Protein AF-A0A401TU18-F1 (afdb_monomer)

Radius of gyration: 12.23 Å; Cα contacts (8 Å, |Δi|>4): 82; chains: 1; bounding box: 28×20×35 Å

Solvent-accessible surface area (backbone atoms only — not comparable to full-atom values): 3696 Å² total; per-residue (Å²): 132,84,81,74,58,48,50,46,29,36,36,41,74,98,42,79,44,77,53,90,65,93,70,96,50,60,73,86,54,24,58,28,60,45,37,35,31,41,78,86,78,63,52,73,34,76,43,67,70,60,43,54,52,49,58,63,64,68,76,111

Mean predicted aligned error: 5.13 Å

pLDDT: mean 86.8, std 14.21, range [43.12, 97.81]

Sequence (60 aa):
ITKVKYVDKIQIGNYEIDAWYFSPFPEDYGKQPKLWVCEYCLKYMKFERTYRFHLVSWQR

Nearest PDB structures (foldseek):
  6ba2-assembly1_A  TM=9.932E-01  e=4.205E-08  Homo sapiens
  6pdg-assembly1_A  TM=9.755E-01  e=3.215E-08  Homo sapiens
  5wci-assembly1_A  TM=9.137E-01  e=1.756E-08  Homo sapiens
  6oip-assembly1_A  TM=9.607E-01  e=4.498E-08  Homo sapiens
  5j8c-assembly1_A  TM=9.679E-01  e=5.502E-08  Homo sapiens

Organism: Chiloscyllium punctatum (NCBI:txid137246)

Foldseek 3Di:
DPCQQFQQWEDEDPDIDGDPDGDPDPPVRRSQPYWYAYNPPRDIDRDPVVNVVVVVVVVD

InterPro domains:
  IPR002717 Histone acetyltransferase domain, MYST-type [PS51726] (2-60)
  IPR016181 Acyl-CoA N-acyltransferase [SSF55729] (3-56)
  IPR040706 MYST, zinc finger domain [PF17772] (4-55)
  IPR050603 MYST family histone acetyltransferases [PTHR10615] (2-55)

Structure (mmCIF, N/CA/C/O backbone):
data_AF-A0A401TU18-F1
#
_entry.id   AF-A0A401TU18-F1
#
loop_
_atom_site.group_PDB
_atom_site.id
_atom_site.type_symbol
_atom_site.label_atom_id
_atom_site.label_alt_id
_atom_site.label_comp_id
_atom_site.label_asym_id
_atom_site.label_entity_id
_atom_site.label_seq_id
_atom_site.pdbx_PDB_ins_code
_atom_site.Cartn_x
_atom_site.Cartn_y
_atom_site.Cartn_z
_atom_site.occupancy
_atom_site.B_iso_or_equiv
_atom_site.auth_seq_id
_atom_site.auth_comp_id
_atom_site.auth_asym_id
_atom_site.auth_atom_id
_atom_site.pdbx_PDB_model_num
ATOM 1 N N . ILE A 1 1 ? -13.622 6.945 21.504 1.00 43.12 1 ILE A N 1
ATOM 2 C CA . ILE A 1 1 ? -13.250 6.005 20.418 1.00 43.12 1 ILE A CA 1
ATOM 3 C C . ILE A 1 1 ? -12.459 6.794 19.386 1.00 43.12 1 ILE A C 1
ATOM 5 O O . ILE A 1 1 ? -13.045 7.470 18.547 1.00 43.12 1 ILE A O 1
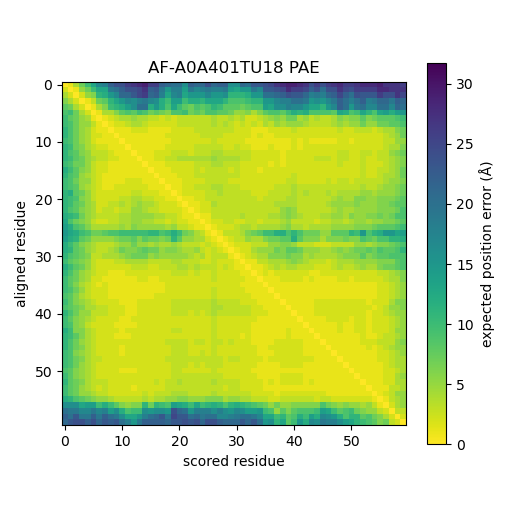ATOM 9 N N . THR A 1 2 ? -11.135 6.822 19.513 1.00 43.53 2 THR A N 1
ATOM 10 C CA . THR A 1 2 ? -10.258 7.426 18.507 1.00 43.53 2 THR A CA 1
ATOM 11 C C . THR A 1 2 ? -10.310 6.529 17.274 1.00 43.53 2 THR A C 1
ATOM 13 O O . THR A 1 2 ? -9.781 5.424 17.285 1.00 43.53 2 THR A O 1
ATOM 16 N N . LYS A 1 3 ? -11.030 6.961 16.231 1.00 49.47 3 LYS A N 1
ATOM 17 C CA . LYS A 1 3 ? -11.061 6.286 14.926 1.00 49.47 3 LYS A CA 1
ATOM 18 C C . LYS A 1 3 ? -9.675 6.405 14.290 1.00 49.47 3 LYS A C 1
ATOM 20 O O . LYS A 1 3 ? -9.447 7.277 13.455 1.00 49.47 3 LYS A O 1
ATOM 25 N N . VAL A 1 4 ? -8.730 5.581 14.726 1.00 59.69 4 VAL A N 1
ATOM 26 C CA . VAL A 1 4 ? -7.509 5.343 13.964 1.00 59.69 4 VAL A CA 1
ATOM 27 C C . VAL A 1 4 ? -7.983 4.705 12.661 1.00 59.69 4 VAL A C 1
ATOM 29 O O . VAL A 1 4 ? -8.613 3.652 12.682 1.00 59.69 4 VAL A O 1
ATOM 32 N N . LYS A 1 5 ? -7.815 5.413 11.541 1.00 61.66 5 LYS A N 1
ATOM 33 C CA . LYS A 1 5 ? -8.103 4.860 10.216 1.00 61.66 5 LYS A CA 1
ATOM 34 C C . LYS A 1 5 ? -7.033 3.816 9.942 1.00 61.66 5 LYS A C 1
ATOM 36 O O . LYS A 1 5 ? -5.858 4.173 9.876 1.00 61.66 5 LYS A O 1
ATOM 41 N N . TYR A 1 6 ? -7.448 2.560 9.894 1.00 77.81 6 TYR A N 1
ATOM 42 C CA . TYR A 1 6 ? -6.581 1.431 9.607 1.00 77.81 6 TYR A CA 1
ATOM 43 C C . TYR A 1 6 ? -6.572 1.154 8.099 1.00 77.81 6 TYR A C 1
ATOM 45 O O . TYR A 1 6 ? -7.267 1.821 7.331 1.00 77.81 6 TYR A O 1
ATOM 53 N N . VAL A 1 7 ? -5.763 0.188 7.671 1.00 87.12 7 VAL A N 1
ATOM 54 C CA . VAL A 1 7 ? -5.795 -0.305 6.292 1.00 87.12 7 VAL A CA 1
ATOM 55 C C . VAL A 1 7 ? -7.133 -0.989 6.053 1.00 87.12 7 VAL A C 1
ATOM 57 O O . VAL A 1 7 ? -7.350 -2.095 6.538 1.00 87.12 7 VAL A O 1
ATOM 60 N N . ASP A 1 8 ? -8.007 -0.322 5.305 1.00 90.38 8 ASP A N 1
ATOM 61 C CA . ASP A 1 8 ? -9.339 -0.833 4.985 1.00 90.38 8 ASP A CA 1
ATOM 62 C C . ASP A 1 8 ? -9.297 -1.759 3.763 1.00 90.38 8 ASP A C 1
ATOM 64 O O . ASP A 1 8 ? -10.104 -2.679 3.650 1.00 90.38 8 ASP A O 1
ATOM 68 N N . LYS A 1 9 ? -8.348 -1.529 2.842 1.00 94.75 9 LYS A N 1
ATOM 69 C CA 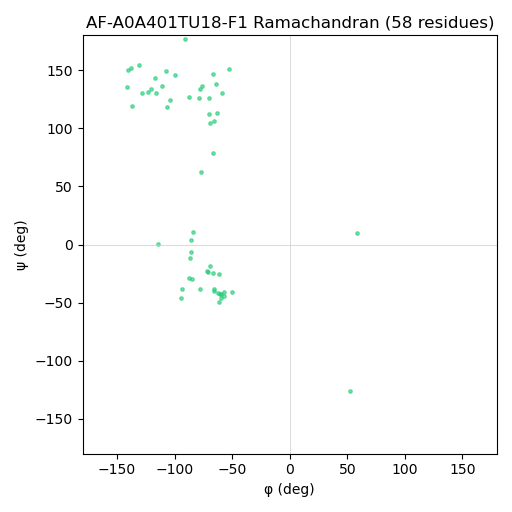. LYS A 1 9 ? -8.260 -2.246 1.565 1.00 94.75 9 LYS A CA 1
ATOM 70 C C . LYS A 1 9 ? -6.845 -2.649 1.180 1.00 94.75 9 LYS A C 1
ATOM 72 O O . LYS A 1 9 ? -5.866 -1.959 1.470 1.00 94.75 9 LYS A O 1
ATOM 77 N N . ILE A 1 10 ? -6.740 -3.730 0.421 1.00 96.00 10 ILE A N 1
ATOM 78 C CA . ILE A 1 10 ? -5.492 -4.195 -0.181 1.00 96.00 10 ILE A CA 1
ATOM 79 C C . ILE A 1 10 ? -5.705 -4.415 -1.681 1.00 96.00 10 ILE A C 1
ATOM 81 O O . ILE A 1 10 ? -6.648 -5.088 -2.079 1.00 96.00 10 ILE A O 1
ATOM 85 N N . GLN A 1 11 ? -4.818 -3.873 -2.519 1.00 97.81 11 GLN A N 1
ATOM 86 C CA . GLN A 1 11 ? -4.659 -4.326 -3.903 1.00 97.81 11 GLN A CA 1
ATOM 87 C C . GLN A 1 11 ? -3.657 -5.470 -3.936 1.00 97.81 11 GLN A C 1
ATOM 89 O O . GLN A 1 11 ? -2.524 -5.284 -3.495 1.00 97.81 11 GLN A O 1
ATOM 94 N N . ILE A 1 12 ? -4.023 -6.596 -4.535 1.00 97.31 12 ILE A N 1
ATOM 95 C CA . ILE A 1 12 ? -3.087 -7.666 -4.870 1.00 97.31 12 ILE A CA 1
ATOM 96 C C . ILE A 1 12 ? -3.388 -8.189 -6.274 1.00 97.31 12 ILE A C 1
ATOM 98 O O . ILE A 1 12 ? -4.500 -8.630 -6.566 1.00 97.31 12 ILE A O 1
ATOM 102 N N . GLY A 1 13 ? -2.406 -8.067 -7.171 1.00 95.00 13 GLY A N 1
ATOM 103 C CA . GLY A 1 13 ? -2.605 -8.328 -8.598 1.00 95.00 13 GLY A CA 1
ATOM 104 C C . GLY A 1 13 ? -3.800 -7.533 -9.141 1.00 95.00 13 GLY A C 1
ATOM 105 O O . GLY A 1 13 ? -3.905 -6.321 -8.931 1.00 95.00 13 GLY A O 1
ATOM 106 N N . ASN A 1 14 ? -4.744 -8.232 -9.772 1.00 96.38 14 ASN A N 1
ATOM 107 C CA . ASN A 1 14 ? -5.968 -7.647 -10.335 1.00 96.38 14 ASN A CA 1
ATOM 108 C C . ASN A 1 14 ? -7.129 -7.497 -9.334 1.00 96.38 14 ASN A C 1
ATOM 110 O O . ASN A 1 14 ? -8.216 -7.080 -9.731 1.00 96.38 14 ASN A O 1
ATOM 114 N N . TYR A 1 15 ? -6.926 -7.817 -8.054 1.00 97.69 15 TYR A N 1
ATOM 115 C CA . TYR A 1 15 ? -7.990 -7.835 -7.052 1.00 97.69 15 TYR A CA 1
ATOM 116 C C . TYR A 1 15 ? -7.824 -6.716 -6.021 1.00 97.69 15 TYR A C 1
ATOM 118 O O . TYR A 1 15 ? -6.730 -6.479 -5.507 1.00 97.69 15 TYR A O 1
ATOM 126 N N . GLU A 1 16 ? -8.931 -6.053 -5.691 1.00 97.56 16 GLU A N 1
ATOM 127 C CA . GLU A 1 16 ? -9.052 -5.189 -4.516 1.00 97.56 16 GLU A CA 1
ATOM 128 C C . GLU A 1 16 ? -9.858 -5.943 -3.454 1.00 97.56 16 GLU A C 1
ATOM 130 O O . GLU A 1 16 ? -10.958 -6.415 -3.733 1.00 97.56 16 GLU A O 1
ATOM 135 N N . ILE A 1 17 ? -9.290 -6.096 -2.259 1.00 96.44 17 ILE A N 1
ATOM 136 C CA . ILE A 1 17 ? -9.834 -6.919 -1.176 1.00 96.44 17 ILE A CA 1
ATOM 137 C C . ILE A 1 17 ? -10.026 -6.043 0.062 1.00 96.44 17 ILE A C 1
ATOM 139 O O . ILE A 1 17 ? -9.100 -5.337 0.469 1.00 96.44 17 ILE A O 1
ATOM 143 N N . ASP A 1 18 ? -11.208 -6.115 0.673 1.00 95.00 18 ASP A N 1
ATOM 144 C CA . ASP A 1 18 ? -11.502 -5.453 1.945 1.00 95.00 18 ASP A CA 1
ATOM 145 C C . ASP A 1 18 ? -10.873 -6.216 3.123 1.00 95.00 18 ASP A C 1
ATOM 147 O O . ASP A 1 18 ? -10.945 -7.445 3.207 1.00 95.00 18 ASP A O 1
ATOM 151 N N . ALA A 1 19 ? -10.272 -5.487 4.061 1.00 91.25 19 ALA A N 1
ATOM 152 C CA . ALA A 1 19 ? -9.703 -6.059 5.273 1.00 91.25 19 ALA A CA 1
ATOM 153 C C . ALA A 1 19 ? -10.804 -6.353 6.304 1.00 91.25 19 ALA A C 1
ATOM 155 O O . ALA A 1 19 ? -11.572 -5.474 6.687 1.00 91.25 19 ALA A O 1
ATOM 156 N N . TRP A 1 20 ? -10.868 -7.596 6.790 1.00 89.25 20 TRP A N 1
ATOM 157 C CA . TRP A 1 20 ? -11.841 -7.997 7.820 1.00 89.25 20 TRP A CA 1
ATOM 158 C C . TRP A 1 20 ? -11.335 -7.760 9.242 1.00 89.25 20 TRP A C 1
ATOM 160 O O . TRP A 1 20 ? -12.119 -7.530 10.160 1.00 89.25 20 TRP A O 1
ATOM 170 N N . TYR A 1 21 ? -10.017 -7.827 9.419 1.00 86.94 21 TYR A N 1
ATOM 171 C CA . TYR A 1 21 ? -9.353 -7.700 10.707 1.00 86.94 21 TYR A CA 1
ATOM 172 C C . TYR 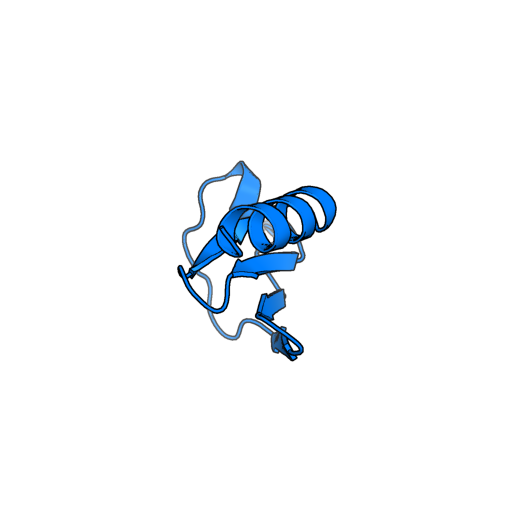A 1 21 ? -8.208 -6.702 10.621 1.00 86.94 21 TYR A C 1
ATOM 174 O O . TYR A 1 21 ? -7.601 -6.494 9.569 1.00 86.94 21 TYR A O 1
ATOM 182 N N . PHE A 1 22 ? -7.887 -6.119 11.770 1.00 84.06 22 PHE A N 1
ATOM 183 C CA . PHE A 1 22 ? -6.713 -5.279 11.917 1.00 84.06 22 PHE A CA 1
ATOM 184 C C . PHE A 1 22 ? -5.426 -6.088 11.705 1.00 84.06 22 PHE A C 1
ATOM 186 O O . PHE A 1 22 ? -5.274 -7.189 12.234 1.00 84.06 22 PHE A O 1
ATOM 193 N N . SER A 1 23 ? -4.476 -5.486 10.991 1.00 84.94 23 SER A N 1
ATOM 194 C CA . SER A 1 23 ? -3.102 -5.967 10.872 1.00 84.94 23 SER A CA 1
ATOM 195 C C . SER A 1 23 ? -2.138 -4.889 11.386 1.00 84.94 23 SER A C 1
ATOM 197 O O . SER A 1 23 ? -2.296 -3.720 11.011 1.00 84.94 2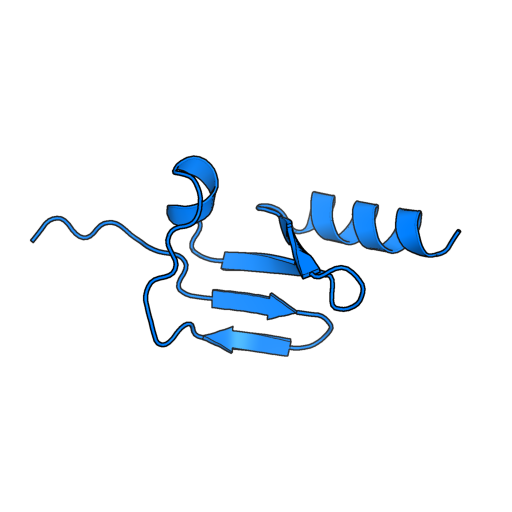3 SER A O 1
ATOM 199 N N . PRO A 1 24 ? -1.141 -5.240 12.223 1.00 87.50 24 PRO A N 1
ATOM 200 C CA . PRO A 1 24 ? -0.228 -4.293 12.861 1.00 87.50 24 PRO A CA 1
ATOM 201 C C . PRO A 1 24 ? 0.855 -3.787 11.897 1.00 87.50 24 PRO A C 1
ATOM 203 O O . PRO A 1 24 ? 2.050 -4.000 12.100 1.00 87.50 24 PRO A O 1
ATOM 206 N N . PHE A 1 25 ? 0.446 -3.108 10.825 1.00 85.88 25 PHE A N 1
ATOM 207 C CA . PHE A 1 25 ? 1.383 -2.452 9.920 1.00 85.88 25 PHE A CA 1
ATOM 208 C C . PHE A 1 25 ? 2.102 -1.286 10.623 1.00 85.88 25 PHE A C 1
ATOM 210 O O . PHE A 1 25 ? 1.481 -0.595 11.437 1.00 85.88 25 PHE A O 1
ATOM 217 N N . PRO A 1 26 ? 3.382 -1.014 10.286 1.00 88.12 26 PRO A N 1
ATOM 218 C CA . PRO A 1 26 ? 4.111 0.136 10.820 1.00 88.12 26 PRO A CA 1
ATOM 219 C C . PRO A 1 26 ? 3.335 1.440 10.620 1.00 88.12 26 PRO A C 1
ATOM 221 O O . PRO A 1 26 ? 2.595 1.568 9.642 1.00 88.12 26 PRO A O 1
ATOM 224 N N . GLU A 1 27 ? 3.525 2.415 11.513 1.00 76.56 27 GLU A N 1
ATOM 225 C CA . GLU A 1 27 ? 2.633 3.577 11.662 1.00 76.56 27 GLU A CA 1
ATOM 226 C C . GLU A 1 27 ? 2.314 4.299 10.342 1.00 76.56 27 GLU A C 1
ATOM 228 O O . GLU A 1 27 ? 1.159 4.638 10.075 1.00 76.56 27 GLU A O 1
ATOM 233 N N . ASP A 1 28 ? 3.304 4.471 9.466 1.00 82.06 28 ASP A N 1
ATOM 234 C CA . ASP A 1 28 ? 3.088 5.171 8.201 1.00 82.06 28 ASP A CA 1
ATOM 235 C C . ASP A 1 28 ? 2.266 4.382 7.162 1.00 82.06 28 ASP A C 1
ATOM 237 O O . ASP A 1 28 ? 1.741 4.966 6.209 1.00 82.06 28 ASP A O 1
ATOM 241 N N . TYR A 1 29 ? 2.225 3.053 7.283 1.00 83.88 29 TYR A N 1
ATOM 242 C CA . TYR A 1 29 ? 1.462 2.142 6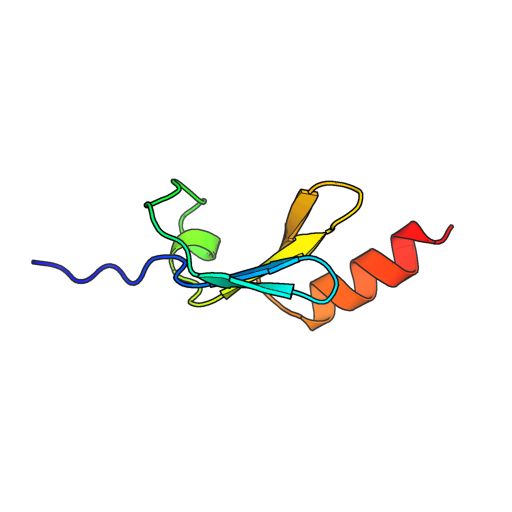.423 1.00 83.88 29 TYR A CA 1
ATOM 243 C C . TYR A 1 29 ? 0.085 1.854 7.016 1.00 83.88 29 TYR A C 1
ATOM 245 O O . TYR A 1 29 ? -0.894 1.826 6.280 1.00 83.88 29 TYR A O 1
ATOM 253 N N . GLY A 1 30 ? 0.002 1.708 8.342 1.00 79.75 30 GLY A N 1
ATOM 254 C CA . GLY A 1 30 ? -1.243 1.439 9.060 1.00 79.75 30 GLY A CA 1
ATOM 255 C C . GLY A 1 30 ? -2.296 2.538 8.907 1.00 79.75 30 GLY A C 1
ATOM 256 O O . GLY A 1 30 ? -3.478 2.243 9.000 1.00 79.75 30 GLY A O 1
ATOM 257 N N . LYS A 1 31 ? -1.876 3.782 8.630 1.00 84.00 31 LYS A N 1
ATOM 258 C CA . LYS A 1 31 ? -2.761 4.934 8.373 1.00 84.00 31 LYS A CA 1
ATOM 259 C C . LYS A 1 31 ? -3.228 5.054 6.915 1.00 84.00 31 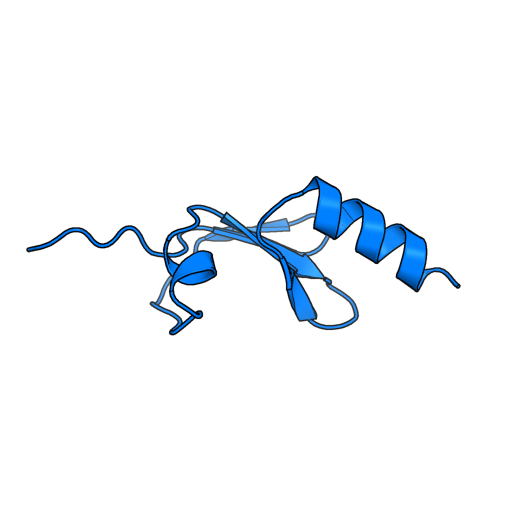LYS A C 1
ATOM 261 O O . LYS A 1 31 ? -4.005 5.957 6.602 1.00 84.00 31 LYS A O 1
ATOM 266 N N . GLN A 1 32 ? -2.716 4.220 6.006 1.00 87.62 32 GLN A N 1
ATOM 267 C CA . GLN A 1 32 ? -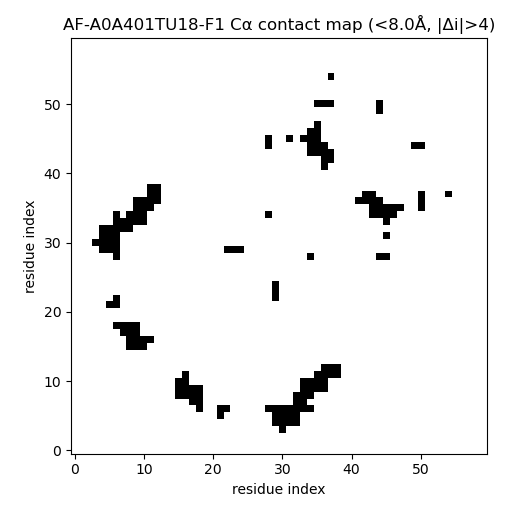3.116 4.270 4.600 1.00 87.62 32 GLN A CA 1
ATOM 268 C C . GLN A 1 32 ? -4.479 3.595 4.426 1.00 87.62 32 GLN A C 1
ATOM 270 O O . GLN A 1 32 ? -4.643 2.476 4.896 1.00 87.62 32 GLN A O 1
ATOM 275 N N . PRO A 1 33 ? -5.432 4.198 3.693 1.00 89.44 33 PRO A N 1
ATOM 276 C CA . PRO A 1 33 ? -6.726 3.562 3.433 1.00 89.44 33 PRO A CA 1
ATOM 277 C C . PRO A 1 33 ? -6.591 2.314 2.547 1.00 89.44 33 PRO A C 1
ATOM 279 O O . PRO A 1 33 ? -7.442 1.430 2.579 1.00 89.44 33 PRO A O 1
ATOM 282 N N . LYS A 1 34 ? -5.521 2.249 1.743 1.00 93.00 34 LYS A N 1
ATOM 283 C CA . LYS A 1 34 ? -5.235 1.155 0.820 1.00 93.00 34 LYS A CA 1
ATOM 284 C C . LYS A 1 34 ? -3.742 0.840 0.795 1.00 93.00 34 LYS A C 1
ATOM 286 O O . LYS A 1 34 ? -2.925 1.754 0.684 1.00 93.00 34 LYS A O 1
ATOM 291 N N . LEU A 1 35 ? -3.392 -0.444 0.837 1.00 95.88 35 LEU A N 1
ATOM 292 C CA . LEU A 1 35 ? -2.036 -0.930 0.569 1.00 95.88 35 LEU A CA 1
ATOM 293 C C . LEU A 1 35 ? -1.956 -1.642 -0.780 1.00 95.88 35 LEU A C 1
ATOM 295 O O . LEU A 1 35 ? -2.911 -2.269 -1.226 1.00 95.88 35 LEU A O 1
ATOM 299 N N . TRP A 1 36 ? -0.792 -1.564 -1.416 1.00 97.06 36 TRP A N 1
ATOM 300 C CA . TRP A 1 36 ? -0.487 -2.257 -2.665 1.00 97.06 36 TRP A CA 1
ATOM 301 C C . TRP A 1 36 ? 0.459 -3.410 -2.375 1.00 97.06 36 TRP A C 1
ATOM 303 O O . TRP A 1 36 ? 1.567 -3.177 -1.897 1.00 97.06 36 TRP A O 1
ATOM 313 N N . VAL A 1 37 ? 0.037 -4.637 -2.645 1.00 96.69 37 VAL A N 1
ATOM 314 C CA . VAL A 1 37 ? 0.774 -5.858 -2.320 1.00 96.69 37 VAL A CA 1
ATOM 315 C C . VAL A 1 37 ? 1.162 -6.577 -3.606 1.00 96.69 37 VAL A C 1
ATOM 317 O O . VAL A 1 37 ? 0.349 -6.790 -4.504 1.00 96.69 37 VAL A O 1
ATOM 320 N N . CYS A 1 38 ? 2.438 -6.939 -3.709 1.00 96.56 38 CYS A N 1
ATOM 321 C CA . CYS A 1 38 ? 2.942 -7.752 -4.807 1.00 96.56 38 CYS A CA 1
ATOM 322 C C . CYS A 1 38 ? 2.422 -9.185 -4.701 1.00 96.56 38 CYS A C 1
ATOM 324 O O . CYS A 1 38 ? 2.631 -9.836 -3.683 1.00 96.56 38 CYS A O 1
ATOM 326 N N . GLU A 1 39 ? 1.800 -9.692 -5.764 1.00 96.44 39 GLU A N 1
ATOM 327 C CA . GLU A 1 39 ? 1.290 -11.070 -5.818 1.00 96.44 39 GLU A CA 1
ATOM 328 C C . GLU A 1 39 ? 2.408 -12.127 -5.851 1.00 96.44 39 GLU A C 1
ATOM 330 O O . GLU A 1 39 ? 2.171 -13.277 -5.502 1.00 96.44 39 GLU A O 1
ATOM 335 N N . TYR A 1 40 ? 3.635 -11.731 -6.207 1.00 94.12 40 TYR A N 1
ATOM 336 C CA . TYR A 1 40 ? 4.777 -12.642 -6.318 1.00 94.12 40 TYR A CA 1
ATOM 337 C C . TYR A 1 40 ? 5.625 -12.697 -5.043 1.00 94.12 40 TYR A C 1
ATOM 339 O O . TYR A 1 40 ? 5.986 -13.776 -4.585 1.00 94.12 40 TYR A O 1
ATOM 347 N N . CYS A 1 41 ? 5.952 -11.541 -4.451 1.00 95.25 41 CYS A N 1
ATOM 348 C CA . CYS A 1 41 ? 6.855 -11.467 -3.293 1.00 95.25 41 CYS A CA 1
ATOM 349 C C . CYS A 1 41 ? 6.192 -10.980 -1.996 1.00 95.25 41 CYS A C 1
ATOM 351 O O . CYS A 1 41 ? 6.875 -10.831 -0.985 1.00 95.25 41 CYS A O 1
ATOM 353 N N . LEU A 1 42 ? 4.886 -10.678 -2.022 1.00 94.50 42 LEU A N 1
ATOM 354 C CA . LEU A 1 42 ? 4.092 -10.177 -0.888 1.00 94.50 42 LEU A CA 1
AT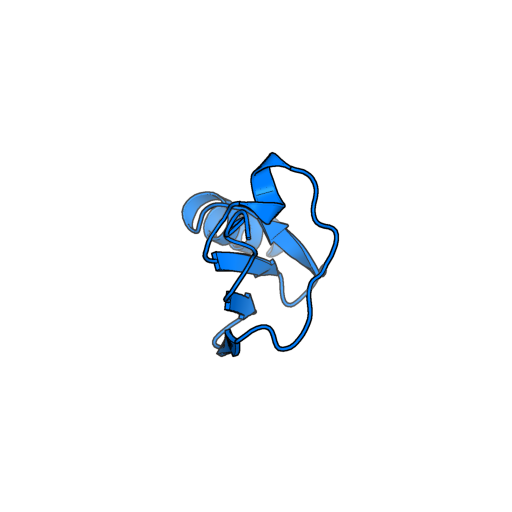OM 355 C C . LEU A 1 42 ? 4.593 -8.866 -0.261 1.00 94.50 42 LEU A C 1
ATOM 357 O O . LEU A 1 42 ? 4.083 -8.425 0.772 1.00 94.50 42 LEU A O 1
ATOM 361 N N . LYS A 1 43 ? 5.550 -8.184 -0.901 1.00 94.81 43 LYS A N 1
ATOM 362 C CA . LYS A 1 43 ? 5.961 -6.840 -0.499 1.00 94.81 43 LYS A CA 1
ATOM 363 C C . LYS A 1 43 ? 4.755 -5.910 -0.566 1.00 94.81 43 LYS A C 1
ATOM 365 O O . LYS A 1 43 ? 4.086 -5.845 -1.595 1.00 94.81 43 LYS A O 1
ATOM 370 N N . TYR A 1 44 ? 4.522 -5.164 0.507 1.00 95.00 44 TYR A N 1
ATOM 371 C CA . TYR A 1 44 ? 3.495 -4.132 0.594 1.00 95.00 44 TYR A CA 1
ATOM 372 C C . TYR A 1 44 ? 4.096 -2.736 0.378 1.00 95.00 44 TYR A C 1
ATOM 374 O O . TYR A 1 44 ? 5.233 -2.450 0.756 1.00 95.00 44 TYR A O 1
ATOM 382 N N . MET A 1 45 ? 3.328 -1.851 -0.248 1.00 95.75 45 MET A N 1
ATOM 383 C CA . MET A 1 45 ? 3.716 -0.496 -0.638 1.00 95.75 45 MET A CA 1
ATOM 384 C C . MET A 1 45 ? 2.557 0.474 -0.394 1.00 95.75 45 MET A C 1
ATOM 386 O O . MET A 1 45 ? 1.389 0.100 -0.482 1.00 95.75 45 MET A O 1
ATOM 390 N N . LYS A 1 46 ? 2.880 1.741 -0.109 1.00 94.50 46 LYS A N 1
ATOM 391 C CA . LYS A 1 46 ? 1.873 2.790 0.145 1.00 94.50 46 LYS A CA 1
ATOM 392 C C . LYS A 1 46 ? 1.236 3.321 -1.137 1.00 94.50 46 LYS A C 1
ATOM 394 O O . LYS A 1 46 ? 0.049 3.610 -1.169 1.00 94.50 46 LYS A O 1
ATOM 399 N N . PHE A 1 47 ? 2.037 3.468 -2.192 1.00 94.81 47 PHE A N 1
ATOM 400 C CA . PHE A 1 47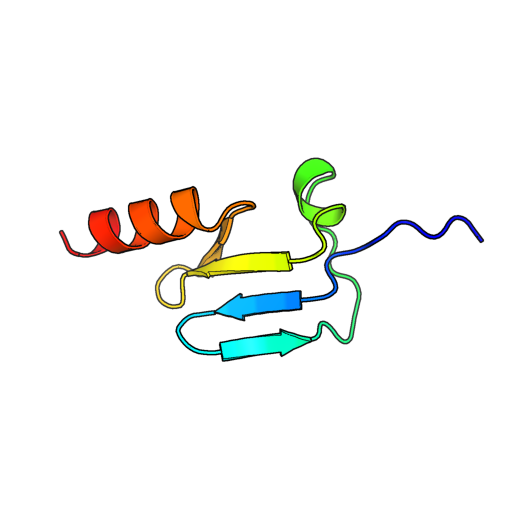 ? 1.632 4.159 -3.411 1.00 94.81 47 PHE A CA 1
ATOM 401 C C . PHE A 1 47 ? 1.626 3.227 -4.614 1.00 94.81 47 PHE A C 1
ATOM 403 O O . PHE A 1 47 ? 2.550 2.432 -4.806 1.00 94.81 47 PHE A O 1
ATOM 410 N N . GLU A 1 48 ? 0.647 3.433 -5.490 1.00 95.56 48 GLU A N 1
ATOM 411 C CA . GLU A 1 48 ? 0.532 2.719 -6.758 1.00 95.56 48 GLU A CA 1
ATOM 412 C C . GLU A 1 48 ? 1.782 2.878 -7.626 1.00 95.56 48 GLU A C 1
ATOM 414 O O . GLU A 1 48 ? 2.259 1.917 -8.219 1.00 95.56 48 GLU A O 1
ATOM 419 N N . ARG A 1 49 ? 2.360 4.085 -7.678 1.00 95.81 49 ARG A N 1
ATOM 420 C CA . ARG A 1 49 ? 3.580 4.345 -8.455 1.00 95.81 49 ARG A CA 1
ATOM 421 C C . ARG A 1 49 ? 4.727 3.432 -8.018 1.00 95.81 49 ARG A C 1
ATOM 423 O O . ARG A 1 49 ? 5.418 2.877 -8.868 1.00 95.81 49 ARG A O 1
ATOM 430 N N . THR A 1 50 ? 4.920 3.270 -6.709 1.00 95.81 50 THR A N 1
ATOM 431 C CA . THR A 1 50 ? 5.958 2.390 -6.157 1.00 95.81 50 THR A CA 1
ATOM 432 C C . THR A 1 50 ? 5.665 0.930 -6.487 1.00 95.81 50 THR A C 1
ATOM 434 O O . THR A 1 50 ? 6.581 0.205 -6.861 1.00 95.81 50 THR A O 1
ATOM 437 N N . TYR A 1 51 ? 4.396 0.521 -6.413 1.00 96.62 51 TYR A N 1
ATOM 438 C CA . TYR A 1 51 ? 3.952 -0.815 -6.806 1.00 96.62 51 TYR A CA 1
ATOM 439 C C . TYR A 1 51 ? 4.207 -1.111 -8.287 1.00 96.62 51 TYR A C 1
ATOM 441 O O . TYR A 1 51 ? 4.848 -2.107 -8.607 1.00 96.62 51 TYR A O 1
ATOM 449 N N . ARG A 1 52 ? 3.812 -0.212 -9.193 1.00 95.19 52 ARG A N 1
ATOM 450 C CA . ARG A 1 52 ? 4.054 -0.358 -10.636 1.00 95.19 52 ARG A CA 1
ATOM 451 C C . ARG A 1 52 ? 5.547 -0.419 -10.961 1.00 95.19 52 ARG A C 1
ATOM 453 O O . ARG A 1 52 ? 5.963 -1.266 -11.741 1.00 95.19 52 ARG A O 1
ATOM 460 N N . PHE A 1 53 ? 6.365 0.431 -10.335 1.00 95.88 53 PHE A N 1
ATOM 461 C CA . PHE A 1 53 ? 7.820 0.371 -10.499 1.00 95.88 53 PHE A CA 1
ATOM 462 C C . PHE A 1 53 ? 8.396 -0.959 -9.994 1.00 95.88 53 PHE A C 1
ATOM 464 O O . PHE A 1 53 ? 9.237 -1.561 -10.658 1.00 95.88 53 PHE A O 1
ATOM 471 N N . HIS A 1 54 ? 7.906 -1.445 -8.850 1.00 95.25 54 HIS A N 1
ATOM 472 C CA . HIS A 1 54 ? 8.303 -2.738 -8.307 1.00 95.25 54 HIS A CA 1
ATOM 473 C C . HIS A 1 54 ? 7.981 -3.888 -9.272 1.00 95.25 54 HIS A C 1
ATOM 475 O O . HIS A 1 54 ? 8.870 -4.696 -9.532 1.00 95.25 54 HIS A O 1
ATOM 481 N N . LEU A 1 55 ? 6.778 -3.925 -9.857 1.00 94.25 55 LEU A N 1
ATOM 482 C CA . LEU A 1 55 ? 6.392 -4.948 -10.838 1.00 94.25 55 LEU A CA 1
ATOM 483 C C . LEU A 1 55 ? 7.299 -4.957 -12.076 1.00 94.25 55 LEU A C 1
ATOM 485 O O . LEU A 1 55 ? 7.721 -6.023 -12.510 1.00 94.25 55 LEU A O 1
ATOM 489 N N . VAL A 1 56 ? 7.657 -3.781 -12.604 1.00 91.88 56 VAL A N 1
ATOM 490 C CA . VAL A 1 56 ? 8.580 -3.678 -13.750 1.00 91.88 56 VAL A CA 1
ATOM 491 C C . VAL A 1 56 ? 9.982 -4.166 -13.375 1.00 91.88 56 VAL A C 1
ATOM 493 O O . VAL A 1 56 ? 10.636 -4.831 -14.172 1.00 91.88 56 VAL A O 1
ATOM 496 N N . SER A 1 57 ? 10.451 -3.867 -12.157 1.00 84.19 57 SER A N 1
ATOM 497 C CA . SER A 1 57 ? 11.774 -4.309 -11.690 1.00 84.19 57 SER A CA 1
ATOM 498 C C . SER A 1 57 ? 11.869 -5.812 -11.415 1.00 84.19 57 SER A C 1
ATOM 500 O O . SER A 1 57 ? 12.968 -6.350 -11.448 1.00 84.19 57 SER A O 1
ATOM 502 N N . TRP A 1 58 ? 10.741 -6.477 -11.142 1.00 68.31 58 TRP A N 1
ATOM 503 C CA . TRP A 1 58 ? 10.680 -7.907 -10.821 1.00 68.31 58 TRP A CA 1
ATOM 504 C C . TRP A 1 58 ? 10.592 -8.808 -12.066 1.00 68.31 58 TRP A C 1
ATOM 506 O O . TRP A 1 58 ? 10.753 -10.015 -11.959 1.00 68.31 58 TRP A O 1
ATOM 516 N N . GLN A 1 59 ? 10.344 -8.232 -13.249 1.00 58.66 59 GLN A N 1
ATOM 517 C CA . GLN A 1 59 ? 10.356 -8.935 -14.542 1.00 58.66 59 GLN A CA 1
ATOM 518 C C . GLN A 1 59 ? 11.763 -9.070 -15.166 1.00 58.66 59 GLN A C 1
ATOM 520 O O . GLN A 1 59 ? 11.882 -9.448 -16.332 1.00 58.66 59 GLN A O 1
ATOM 525 N N . ARG A 1 60 ? 12.825 -8.763 -14.413 1.00 48.25 60 ARG A N 1
ATOM 526 C CA . ARG A 1 60 ? 14.218 -9.098 -14.745 1.00 48.25 60 ARG A CA 1
ATOM 527 C C . ARG A 1 60 ? 14.727 -10.157 -13.784 1.00 48.25 60 ARG A C 1
ATOM 529 O O . ARG A 1 60 ? 15.456 -11.045 -14.270 1.00 48.25 60 ARG A O 1
#

Secondary structure (DSSP, 8-state):
--------EEEETTEEEE-SS-----HHHHT-SEEEE-TTT--EES-HHHHHHHHHHHT-